Protein AF-A0AAW4MSQ4-F1 (afdb_monomer_lite)

Foldseek 3Di:
DPPPPDDDQLVRLLVVLVLLVEDCPPPHSVNSSVVCVVVVQSPVLVVCLVVFDFDCDDPRGRHGDPHYSVVSVVVVVVVVVVVVVVVVVVVVVVVD

Structure (mmCIF, N/CA/C/O backbone):
data_AF-A0AAW4MSQ4-F1
#
_entry.id   AF-A0AAW4MSQ4-F1
#
loop_
_atom_site.group_PDB
_atom_site.id
_atom_site.type_symbol
_atom_site.label_atom_id
_atom_site.label_alt_id
_atom_site.label_comp_id
_atom_site.label_asym_id
_atom_site.label_entity_id
_atom_site.label_seq_id
_atom_site.pdbx_PDB_ins_code
_atom_site.Cartn_x
_atom_site.Cartn_y
_atom_site.Cartn_z
_atom_site.occupancy
_atom_site.B_iso_or_equiv
_atom_site.auth_seq_id
_atom_site.auth_comp_id
_atom_site.auth_asym_id
_atom_site.auth_atom_id
_atom_site.pdbx_PDB_model_num
ATOM 1 N N . MET A 1 1 ? -11.356 24.070 -10.287 1.00 36.94 1 MET A N 1
ATOM 2 C CA . MET A 1 1 ? -10.682 23.918 -8.983 1.00 36.94 1 MET A CA 1
ATOM 3 C C . MET A 1 1 ? -9.611 22.861 -9.173 1.00 36.94 1 MET A C 1
ATOM 5 O O . MET A 1 1 ? -9.939 21.683 -9.263 1.00 36.94 1 MET A O 1
ATOM 9 N N . GLU A 1 2 ? -8.372 23.292 -9.404 1.00 43.69 2 GLU A N 1
ATOM 10 C CA . GLU A 1 2 ? -7.227 22.388 -9.516 1.00 43.69 2 GLU A CA 1
ATOM 11 C C . GLU A 1 2 ? -7.039 21.681 -8.172 1.00 43.69 2 GLU A C 1
ATOM 13 O O . GLU A 1 2 ? -6.922 22.318 -7.129 1.00 43.69 2 GLU A O 1
ATOM 18 N N . ASN A 1 3 ? -7.104 20.350 -8.190 1.00 48.62 3 ASN A N 1
ATOM 19 C CA . ASN A 1 3 ? -6.828 19.523 -7.023 1.00 48.62 3 ASN A CA 1
ATOM 20 C C . ASN A 1 3 ? -5.314 19.495 -6.798 1.00 48.62 3 ASN A C 1
ATOM 22 O O . ASN A 1 3 ? -4.665 18.497 -7.106 1.00 48.62 3 ASN A O 1
ATOM 26 N N . ASP A 1 4 ? -4.761 20.578 -6.263 1.00 49.41 4 ASP A N 1
ATOM 27 C CA . ASP A 1 4 ? -3.371 20.631 -5.814 1.00 49.41 4 ASP A CA 1
ATOM 28 C C . ASP A 1 4 ? -3.272 19.942 -4.444 1.00 49.41 4 ASP A C 1
ATOM 30 O O . ASP A 1 4 ? -3.072 20.555 -3.397 1.00 49.41 4 ASP A O 1
ATOM 34 N N . LYS A 1 5 ? -3.565 18.634 -4.422 1.00 53.53 5 LYS A N 1
ATOM 35 C CA . LYS A 1 5 ? -3.340 17.821 -3.227 1.00 53.53 5 LYS A CA 1
ATOM 36 C C . LYS A 1 5 ? -1.828 17.634 -3.099 1.00 53.53 5 LYS A C 1
ATOM 38 O O . LYS A 1 5 ? -1.245 17.001 -3.986 1.00 53.53 5 LYS A O 1
ATOM 43 N N . PRO A 1 6 ? -1.193 18.138 -2.027 1.00 62.81 6 PRO A N 1
ATOM 44 C CA . PRO A 1 6 ? 0.237 17.963 -1.834 1.00 62.81 6 PRO A CA 1
ATOM 45 C C . PRO A 1 6 ? 0.589 16.472 -1.849 1.00 62.81 6 PRO A C 1
ATOM 47 O O . PRO A 1 6 ? -0.172 15.625 -1.369 1.00 62.81 6 PRO A O 1
ATOM 50 N N . ARG A 1 7 ? 1.741 16.132 -2.444 1.00 70.44 7 ARG A N 1
ATOM 51 C CA . ARG A 1 7 ? 2.264 14.763 -2.386 1.00 70.44 7 ARG A CA 1
ATOM 52 C C . ARG A 1 7 ? 2.464 14.399 -0.918 1.00 70.44 7 ARG A C 1
ATOM 54 O O . ARG A 1 7 ? 3.271 15.033 -0.250 1.00 70.44 7 ARG A O 1
ATOM 61 N N . LEU A 1 8 ? 1.756 13.365 -0.467 1.00 81.19 8 LEU A N 1
ATOM 62 C CA . LEU A 1 8 ? 1.939 12.787 0.862 1.00 81.19 8 LEU A CA 1
ATOM 63 C C . LEU A 1 8 ? 3.424 12.464 1.074 1.00 81.19 8 LEU A C 1
ATOM 65 O O . LEU A 1 8 ? 4.052 11.833 0.212 1.00 81.19 8 LEU A O 1
ATOM 69 N N . SER A 1 9 ? 3.963 12.879 2.215 1.00 91.19 9 SER A N 1
ATOM 70 C CA . SER A 1 9 ? 5.257 12.437 2.737 1.00 91.19 9 SER A CA 1
ATOM 71 C C . SER A 1 9 ? 5.298 10.911 2.887 1.00 91.19 9 SER A C 1
ATOM 73 O O . SER A 1 9 ? 4.271 10.232 2.829 1.00 91.19 9 SER A O 1
ATOM 75 N N . LEU A 1 10 ? 6.491 10.338 3.066 1.00 92.12 10 LEU A N 1
ATOM 76 C CA . LEU A 1 10 ? 6.628 8.886 3.240 1.00 92.12 10 LEU A CA 1
ATOM 77 C C . LEU A 1 10 ? 5.865 8.390 4.474 1.00 92.12 10 LEU A C 1
ATOM 79 O O . LEU A 1 10 ? 5.208 7.357 4.401 1.00 92.12 10 LEU A O 1
ATOM 83 N N . ASP A 1 11 ? 5.890 9.145 5.571 1.00 94.06 11 ASP A N 1
ATOM 84 C CA . ASP A 1 11 ? 5.146 8.807 6.785 1.00 94.06 11 ASP A CA 1
ATOM 85 C C . ASP A 1 11 ? 3.633 8.839 6.553 1.00 94.06 11 ASP A C 1
ATOM 87 O O . ASP A 1 11 ? 2.931 7.893 6.907 1.00 94.06 11 ASP A O 1
ATOM 91 N N . GLU A 1 12 ? 3.126 9.866 5.867 1.00 94.62 12 GLU A N 1
ATOM 92 C CA . GLU A 1 12 ? 1.707 9.951 5.507 1.00 94.62 12 GLU A CA 1
ATOM 93 C C . GLU A 1 12 ? 1.286 8.843 4.530 1.00 94.62 12 GLU A C 1
ATOM 95 O O . GLU A 1 12 ? 0.166 8.337 4.604 1.00 94.62 12 GLU A O 1
ATOM 100 N N . GLN A 1 13 ? 2.176 8.428 3.622 1.00 94.44 13 GLN A N 1
ATOM 101 C CA . GLN A 1 13 ? 1.936 7.285 2.742 1.00 94.44 13 GLN A CA 1
ATOM 102 C C . GLN A 1 13 ? 1.801 5.992 3.547 1.00 94.44 13 GLN A C 1
ATOM 104 O O . GLN A 1 13 ? 0.838 5.256 3.331 1.00 94.44 13 GLN A O 1
ATOM 109 N N . ILE A 1 14 ? 2.718 5.721 4.479 1.00 96.00 14 ILE A N 1
ATOM 110 C CA . ILE A 1 14 ? 2.643 4.540 5.350 1.00 96.00 14 ILE A CA 1
ATOM 111 C C . ILE A 1 14 ? 1.369 4.578 6.192 1.00 96.00 14 ILE A C 1
ATOM 113 O O . ILE A 1 14 ? 0.619 3.600 6.197 1.00 96.00 14 ILE A O 1
ATOM 117 N N . GLN A 1 15 ? 1.063 5.711 6.825 1.00 96.81 15 GLN A N 1
ATOM 118 C CA . GLN A 1 15 ? -0.138 5.844 7.647 1.00 96.81 15 GLN A CA 1
ATOM 119 C C . GLN A 1 15 ? -1.411 5.609 6.828 1.00 96.81 15 GLN A C 1
ATOM 121 O O . GLN A 1 15 ? -2.260 4.813 7.220 1.00 96.81 15 GLN A O 1
ATOM 126 N N . HIS A 1 16 ? -1.505 6.185 5.628 1.00 95.56 16 HIS A N 1
ATOM 127 C CA . HIS A 1 16 ? -2.647 5.960 4.745 1.00 95.56 16 HIS A CA 1
ATOM 128 C C . HIS A 1 16 ? -2.800 4.485 4.328 1.00 95.56 16 HIS A C 1
ATOM 130 O O . HIS A 1 16 ? -3.913 4.015 4.081 1.00 95.56 16 HIS A O 1
ATOM 136 N N . LEU A 1 17 ? -1.705 3.728 4.213 1.00 96.12 17 LEU A N 1
ATOM 137 C CA . LEU A 1 17 ? -1.771 2.287 3.954 1.00 96.12 17 LEU A CA 1
ATOM 138 C C . LEU A 1 17 ? -2.300 1.528 5.178 1.00 96.12 17 LEU A C 1
ATOM 140 O O . LEU A 1 17 ? -3.190 0.688 5.018 1.00 96.12 17 LEU A O 1
ATOM 144 N N . LYS A 1 18 ? -1.835 1.878 6.380 1.00 97.44 18 LYS A N 1
ATOM 145 C CA . LYS A 1 18 ? -2.311 1.304 7.650 1.00 97.44 18 LYS A CA 1
ATOM 146 C C . LYS A 1 18 ? -3.794 1.586 7.884 1.00 97.44 18 LYS A C 1
ATOM 148 O O . LYS A 1 18 ? -4.542 0.668 8.209 1.00 97.44 18 LYS A O 1
ATOM 153 N N . ASP A 1 19 ? -4.256 2.803 7.601 1.00 96.94 19 ASP A N 1
ATOM 154 C CA . ASP A 1 19 ? -5.672 3.189 7.717 1.00 96.94 19 ASP A CA 1
ATOM 155 C C . ASP A 1 19 ? -6.581 2.361 6.792 1.00 96.94 19 ASP A C 1
ATOM 157 O O . ASP A 1 19 ? -7.763 2.154 7.069 1.00 96.94 19 ASP A O 1
ATOM 161 N N . LYS A 1 20 ? -6.029 1.845 5.687 1.00 96.75 20 LYS A N 1
ATOM 162 C CA . LYS A 1 20 ? -6.717 0.930 4.765 1.00 96.75 20 LYS A CA 1
ATOM 163 C C . LYS A 1 20 ? -6.627 -0.542 5.185 1.00 96.75 20 LYS A C 1
ATOM 165 O O . LYS A 1 20 ? -7.126 -1.385 4.443 1.00 96.75 20 LYS A O 1
ATOM 170 N N . GLY A 1 21 ? -6.026 -0.855 6.330 1.00 97.50 21 GLY A N 1
ATOM 171 C CA . GLY A 1 21 ? -5.842 -2.219 6.836 1.00 97.50 21 GLY A CA 1
ATOM 172 C C . GLY A 1 21 ? -4.692 -2.985 6.190 1.00 97.50 21 GLY A C 1
ATOM 173 O O . GLY A 1 21 ? -4.711 -4.209 6.189 1.00 97.50 21 GLY A O 1
ATOM 174 N N . ILE A 1 22 ? -3.71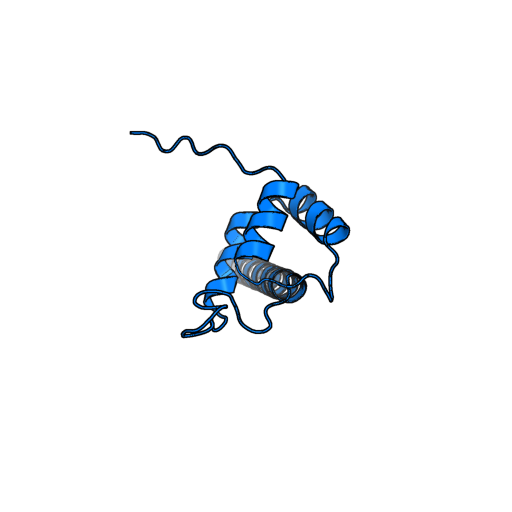6 -2.290 5.600 1.00 98.12 22 ILE A N 1
ATOM 175 C CA . ILE A 1 22 ? -2.532 -2.947 5.037 1.00 98.12 22 ILE A CA 1
ATOM 176 C C . ILE A 1 22 ? -1.532 -3.202 6.153 1.00 98.12 22 ILE A C 1
ATOM 178 O O . ILE A 1 22 ? -1.231 -2.315 6.954 1.00 98.12 22 ILE A O 1
ATOM 182 N N . LEU A 1 23 ? -1.029 -4.426 6.169 1.00 98.38 23 LEU A N 1
ATOM 183 C CA . LEU A 1 23 ? -0.138 -4.953 7.183 1.00 98.38 23 LEU A CA 1
ATOM 184 C C . LEU A 1 23 ? 1.332 -4.781 6.773 1.00 98.38 23 LEU A C 1
ATOM 186 O O . LEU A 1 23 ? 1.664 -4.715 5.586 1.00 98.38 23 LEU A O 1
ATOM 190 N N . PHE A 1 24 ? 2.199 -4.699 7.779 1.00 98.25 24 PHE A N 1
ATOM 191 C CA . PHE A 1 24 ? 3.648 -4.512 7.647 1.00 98.25 24 PHE A CA 1
ATOM 192 C C . PHE A 1 24 ? 4.403 -5.587 8.443 1.00 98.25 24 PHE A C 1
ATOM 194 O O . PHE A 1 24 ? 5.441 -5.321 9.043 1.00 98.25 24 PHE A O 1
ATOM 201 N N . ASN A 1 25 ? 3.858 -6.807 8.494 1.00 98.25 25 ASN A N 1
ATOM 202 C CA . ASN A 1 25 ? 4.436 -7.894 9.287 1.00 98.25 25 ASN A CA 1
ATOM 203 C C . ASN A 1 25 ? 5.591 -8.585 8.549 1.00 98.25 25 ASN A C 1
ATOM 205 O O . ASN A 1 25 ? 6.514 -9.086 9.183 1.00 98.25 25 ASN A O 1
ATOM 209 N N . ILE A 1 26 ? 5.540 -8.627 7.211 1.00 98.25 26 ILE A N 1
ATOM 210 C CA . ILE A 1 26 ? 6.589 -9.241 6.372 1.00 98.25 26 ILE A CA 1
ATOM 211 C C . ILE A 1 26 ? 7.664 -8.221 5.978 1.00 98.25 26 ILE A C 1
ATOM 213 O O . ILE A 1 26 ? 8.850 -8.538 5.936 1.00 98.25 26 ILE A O 1
ATOM 217 N N . MET A 1 27 ? 7.243 -6.998 5.660 1.00 97.69 27 MET A N 1
ATOM 218 C CA . MET A 1 27 ? 8.125 -5.865 5.395 1.00 97.69 27 MET A CA 1
ATOM 219 C C . MET A 1 27 ? 7.737 -4.755 6.358 1.00 97.69 27 MET A C 1
ATOM 221 O O . MET A 1 27 ? 6.621 -4.244 6.266 1.00 97.69 27 MET A O 1
ATOM 225 N N . ASP A 1 28 ? 8.652 -4.412 7.261 1.00 98.12 28 ASP A N 1
ATOM 226 C CA . ASP A 1 28 ? 8.418 -3.384 8.269 1.00 98.12 28 ASP A CA 1
ATOM 227 C C . ASP A 1 28 ? 8.264 -1.980 7.659 1.00 98.12 28 ASP A C 1
ATOM 229 O O . ASP A 1 28 ? 8.538 -1.731 6.479 1.00 98.12 28 ASP A O 1
ATOM 233 N N . GLU A 1 29 ? 7.783 -1.043 8.477 1.00 97.12 29 GLU A N 1
ATOM 234 C CA . GLU A 1 29 ? 7.494 0.323 8.040 1.00 97.12 29 GLU A CA 1
ATOM 235 C C . GLU A 1 29 ? 8.741 1.055 7.529 1.00 97.12 29 GLU A C 1
ATOM 237 O O . GLU A 1 29 ? 8.649 1.794 6.551 1.00 97.12 29 GLU A O 1
ATOM 242 N N . GLU A 1 30 ? 9.907 0.844 8.144 1.00 96.75 30 GLU A N 1
ATOM 243 C CA . GLU A 1 30 ? 11.144 1.516 7.733 1.00 96.75 30 GLU A CA 1
ATOM 244 C C . GLU A 1 30 ? 11.608 1.010 6.363 1.00 96.75 30 GLU A C 1
ATOM 246 O O . GLU A 1 30 ? 11.853 1.799 5.447 1.00 96.75 30 GLU A O 1
ATOM 251 N N . SER A 1 31 ? 11.617 -0.307 6.166 1.00 96.69 31 SER A N 1
ATOM 252 C CA . SER A 1 31 ? 11.914 -0.943 4.881 1.00 96.69 31 SER A CA 1
ATOM 253 C C . SER A 1 31 ? 10.920 -0.515 3.803 1.00 96.69 31 SER A C 1
ATOM 255 O O . SER A 1 31 ? 11.316 -0.232 2.669 1.00 96.69 31 SER A O 1
ATOM 257 N N . ALA A 1 32 ? 9.635 -0.394 4.147 1.00 95.81 32 ALA A N 1
ATOM 258 C CA . ALA A 1 32 ? 8.612 0.107 3.239 1.00 95.81 32 ALA A CA 1
ATOM 259 C C . ALA A 1 32 ? 8.845 1.577 2.848 1.00 95.81 32 ALA A C 1
ATOM 261 O O . ALA A 1 32 ? 8.731 1.917 1.666 1.00 95.81 32 ALA A O 1
ATOM 262 N N . LYS A 1 33 ? 9.237 2.451 3.787 1.00 94.69 33 LYS A N 1
ATOM 263 C CA . LYS A 1 33 ? 9.611 3.846 3.485 1.00 94.69 33 LYS A CA 1
ATOM 264 C C . LYS A 1 33 ? 10.815 3.908 2.556 1.00 94.69 33 LYS A C 1
ATOM 266 O O . LYS A 1 33 ? 10.769 4.639 1.565 1.00 94.69 33 LYS A O 1
ATOM 271 N N . GLN A 1 34 ? 11.859 3.118 2.822 1.00 94.94 34 GLN A N 1
ATOM 272 C CA . GLN A 1 34 ? 13.019 3.028 1.930 1.00 94.94 34 GLN A CA 1
ATOM 273 C C . GLN A 1 34 ? 12.592 2.550 0.537 1.00 94.94 34 GLN A C 1
ATOM 275 O O . GLN A 1 34 ? 12.957 3.162 -0.469 1.00 94.94 34 GLN A O 1
ATOM 280 N N . TYR A 1 35 ? 11.742 1.524 0.455 1.00 94.06 35 TYR A N 1
ATOM 281 C CA . TYR A 1 35 ? 11.217 1.039 -0.818 1.00 94.06 35 TYR A CA 1
ATOM 282 C C . TYR A 1 35 ? 10.478 2.142 -1.591 1.00 94.06 35 TYR A C 1
ATOM 284 O O . TYR A 1 35 ? 10.757 2.358 -2.775 1.00 94.06 35 TYR A O 1
ATOM 292 N N . LEU A 1 36 ? 9.564 2.865 -0.941 1.00 92.75 36 LEU A N 1
ATOM 293 C CA . LEU A 1 36 ? 8.794 3.946 -1.562 1.00 92.75 36 LEU A CA 1
ATOM 294 C C . LEU A 1 36 ? 9.689 5.109 -2.011 1.00 92.75 36 LEU A C 1
ATOM 296 O O . LEU A 1 36 ? 9.489 5.636 -3.110 1.00 92.75 36 LEU A O 1
ATOM 300 N N . LYS A 1 37 ? 10.710 5.449 -1.216 1.00 91.25 37 LYS A N 1
ATOM 301 C CA . LYS A 1 37 ? 11.703 6.487 -1.521 1.00 91.25 37 LYS A CA 1
ATOM 302 C C . LYS A 1 37 ? 12.479 6.191 -2.805 1.00 91.25 37 LYS A C 1
ATOM 304 O O . LYS A 1 37 ? 12.616 7.081 -3.640 1.00 91.25 37 LYS A O 1
ATOM 309 N N . TYR A 1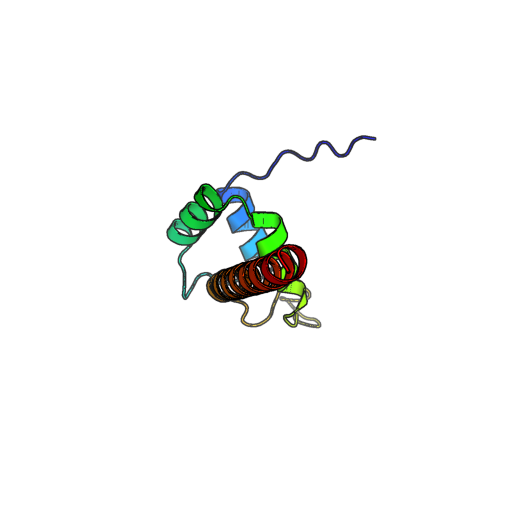 38 ? 12.972 4.962 -2.977 1.00 89.06 38 TYR A N 1
ATOM 310 C CA . TYR A 1 38 ? 13.833 4.613 -4.117 1.00 89.06 38 TYR A CA 1
ATOM 311 C C . TYR A 1 38 ? 13.067 4.202 -5.374 1.00 89.06 38 TYR A C 1
ATOM 313 O O . TYR A 1 38 ? 13.558 4.417 -6.480 1.00 89.06 38 TYR A O 1
ATOM 321 N N . ASN A 1 39 ? 11.869 3.630 -5.236 1.00 82.56 39 ASN A N 1
ATOM 322 C CA . ASN A 1 39 ? 11.121 3.124 -6.388 1.00 82.56 39 ASN A CA 1
ATOM 323 C C . ASN A 1 39 ? 10.131 4.149 -6.966 1.00 82.56 39 ASN A C 1
ATOM 325 O O . ASN A 1 39 ? 9.636 3.930 -8.067 1.00 82.56 39 ASN A O 1
ATOM 329 N N . ASN A 1 40 ? 9.840 5.254 -6.258 1.00 68.50 40 ASN A N 1
ATOM 330 C CA . ASN A 1 40 ? 8.933 6.343 -6.672 1.00 68.50 40 ASN A CA 1
ATOM 331 C C . ASN A 1 40 ? 7.623 5.846 -7.324 1.00 68.50 40 ASN A C 1
ATOM 333 O O . ASN A 1 40 ? 7.163 6.366 -8.341 1.00 68.50 40 ASN A O 1
ATOM 337 N N . ASN A 1 41 ? 7.038 4.785 -6.759 1.00 79.75 41 ASN A N 1
ATOM 338 C CA . ASN A 1 41 ? 5.982 4.019 -7.421 1.00 79.75 41 ASN A CA 1
ATOM 339 C C . ASN A 1 41 ? 4.702 3.877 -6.590 1.00 79.75 41 ASN A C 1
ATOM 341 O O . ASN A 1 41 ? 3.899 2.985 -6.860 1.00 79.75 41 ASN A O 1
ATOM 345 N N . TYR A 1 42 ? 4.495 4.736 -5.584 1.00 88.31 42 TYR A N 1
ATOM 346 C CA . TYR A 1 42 ? 3.391 4.606 -4.625 1.00 88.31 42 TYR A CA 1
ATOM 347 C C . TYR A 1 42 ? 2.029 4.406 -5.310 1.00 88.31 42 TYR A C 1
ATOM 349 O O . TYR A 1 42 ? 1.307 3.465 -4.993 1.00 88.31 42 TYR A O 1
ATOM 357 N N . TYR A 1 43 ? 1.683 5.220 -6.312 1.00 88.69 43 TYR A N 1
ATOM 358 C CA . TYR A 1 43 ? 0.384 5.122 -6.995 1.00 88.69 43 TYR A CA 1
ATOM 359 C C . TYR A 1 43 ? 0.182 3.810 -7.759 1.00 88.69 43 TYR A C 1
ATOM 361 O O . TYR A 1 43 ? -0.893 3.215 -7.706 1.00 88.69 43 TYR A O 1
ATOM 369 N N . LYS A 1 44 ? 1.213 3.323 -8.450 1.00 89.25 44 LYS A N 1
ATOM 370 C CA . LYS A 1 44 ? 1.126 2.055 -9.179 1.00 89.25 44 LYS A CA 1
ATOM 371 C C . LYS A 1 44 ? 1.124 0.874 -8.222 1.00 89.25 44 LYS A C 1
ATOM 373 O O . LYS A 1 44 ? 0.274 0.002 -8.357 1.00 89.25 44 LYS A O 1
ATOM 378 N N . LEU A 1 45 ? 2.011 0.879 -7.228 1.00 92.44 45 LEU A N 1
ATOM 379 C CA . LEU A 1 45 ? 2.063 -0.126 -6.167 1.00 92.44 45 LEU A CA 1
ATOM 380 C C . LEU A 1 45 ? 0.688 -0.277 -5.511 1.00 92.44 45 LEU A C 1
ATOM 382 O O . LEU A 1 45 ? 0.141 -1.367 -5.374 1.00 92.44 45 LEU A O 1
ATOM 386 N N . THR A 1 46 ? 0.080 0.854 -5.172 1.00 92.38 46 THR A N 1
ATOM 387 C CA . THR A 1 46 ? -1.211 0.879 -4.503 1.00 92.38 46 THR A CA 1
ATOM 388 C C . THR A 1 46 ? -2.402 0.568 -5.405 1.00 92.38 46 THR A C 1
ATOM 390 O O . THR A 1 46 ? -3.490 0.310 -4.881 1.00 92.38 46 THR A O 1
ATOM 393 N N . SER A 1 47 ? -2.232 0.553 -6.728 1.00 93.75 47 SER A N 1
ATOM 394 C CA . SER A 1 47 ? -3.289 0.144 -7.657 1.00 93.75 47 SER A CA 1
ATOM 395 C C . SER A 1 47 ? -3.603 -1.354 -7.561 1.00 93.75 47 SER A C 1
ATOM 397 O O . SER A 1 47 ? -4.768 -1.730 -7.690 1.00 93.75 47 SER A O 1
ATOM 399 N N . PHE A 1 48 ? -2.610 -2.189 -7.219 1.00 94.69 48 PHE A N 1
ATOM 400 C CA . PHE A 1 48 ? -2.773 -3.643 -7.065 1.00 94.69 48 PHE A CA 1
ATOM 401 C C . PHE A 1 48 ? -3.630 -4.045 -5.868 1.00 94.69 48 PHE A C 1
ATOM 403 O O . PHE A 1 48 ? -4.140 -5.159 -5.827 1.00 94.69 48 PHE A O 1
ATOM 410 N N . ARG A 1 49 ? -3.857 -3.129 -4.920 1.00 95.81 49 ARG A N 1
ATOM 411 C CA . ARG A 1 49 ? -4.741 -3.371 -3.773 1.00 95.81 49 ARG A CA 1
ATOM 412 C C . ARG A 1 49 ? -6.164 -3.736 -4.197 1.00 95.81 49 ARG A C 1
ATOM 414 O O . ARG A 1 49 ? -6.835 -4.466 -3.488 1.00 95.81 49 ARG A O 1
ATOM 421 N N . LYS A 1 50 ? -6.613 -3.270 -5.371 1.00 93.94 50 LYS A N 1
ATOM 422 C CA . LYS A 1 50 ? -7.936 -3.596 -5.934 1.00 93.94 50 LYS A CA 1
ATOM 423 C C . LYS A 1 50 ? -8.142 -5.092 -6.204 1.00 93.94 50 LYS A C 1
ATOM 425 O O . LYS A 1 50 ? -9.279 -5.496 -6.394 1.00 93.94 50 LYS A O 1
ATOM 430 N N . ASN A 1 51 ? -7.066 -5.879 -6.221 1.00 94.12 51 ASN A N 1
ATOM 431 C CA . ASN A 1 51 ? -7.107 -7.326 -6.430 1.00 94.12 51 ASN A CA 1
ATOM 432 C C . ASN A 1 51 ? -7.341 -8.114 -5.130 1.00 94.12 51 ASN A C 1
ATOM 434 O O . ASN A 1 51 ? -7.290 -9.338 -5.159 1.00 94.12 51 ASN A O 1
ATOM 438 N N . TYR A 1 52 ? -7.534 -7.427 -4.003 1.00 96.62 52 TYR A N 1
ATOM 439 C CA . TYR A 1 52 ? -7.716 -8.034 -2.690 1.00 96.62 52 TYR A CA 1
ATOM 440 C C . TYR A 1 52 ? -9.075 -7.668 -2.112 1.00 96.62 52 TYR A C 1
ATOM 442 O O . TYR A 1 52 ? -9.553 -6.537 -2.268 1.00 96.62 52 TYR A O 1
ATOM 450 N N . ASP A 1 53 ? -9.654 -8.624 -1.395 1.00 97.88 53 ASP A N 1
ATOM 451 C CA . ASP A 1 53 ? -10.938 -8.458 -0.737 1.00 97.88 53 ASP A CA 1
ATOM 452 C C . ASP A 1 53 ? -10.858 -7.479 0.437 1.00 97.88 53 ASP A C 1
ATOM 454 O O . ASP A 1 53 ? -9.807 -7.228 1.042 1.00 97.88 53 ASP A O 1
ATOM 458 N N . LYS A 1 54 ? -12.018 -6.916 0.760 1.00 98.19 54 LYS A N 1
ATOM 459 C CA . LYS A 1 54 ? -12.217 -6.017 1.893 1.00 98.19 54 LYS A CA 1
ATOM 460 C C . LYS A 1 54 ? -13.285 -6.569 2.811 1.00 98.19 54 LYS A C 1
ATOM 462 O O . LYS A 1 54 ? -14.179 -7.283 2.361 1.00 98.19 54 LYS A O 1
ATOM 467 N N . HIS A 1 55 ? -13.225 -6.186 4.080 1.00 97.50 55 HIS A N 1
ATOM 468 C CA . HIS A 1 55 ? -14.287 -6.517 5.019 1.00 97.50 55 HIS A CA 1
ATOM 469 C C . HIS A 1 55 ? -15.617 -5.902 4.547 1.00 97.50 55 HIS A C 1
ATOM 471 O O . HIS A 1 55 ? -15.666 -4.686 4.323 1.00 97.50 55 HIS A O 1
ATOM 477 N N . PRO A 1 56 ? -16.685 -6.711 4.409 1.00 96.38 56 PRO A N 1
ATOM 478 C CA . PRO A 1 56 ? -17.979 -6.246 3.912 1.00 96.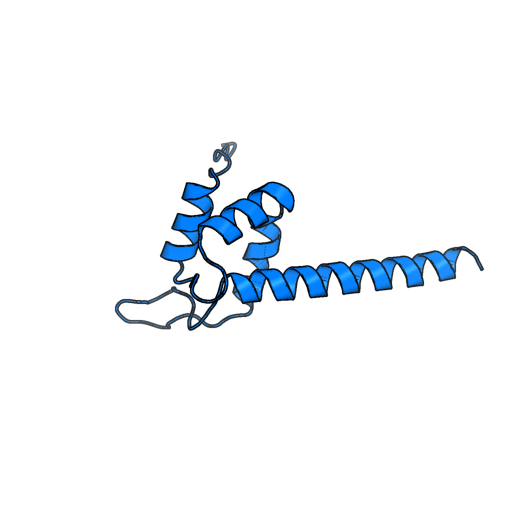38 56 PRO A CA 1
ATOM 479 C C . PRO A 1 56 ? -18.803 -5.481 4.961 1.00 96.38 56 PRO A C 1
ATOM 481 O O . PRO A 1 56 ? -19.833 -4.920 4.614 1.00 96.38 56 PRO A O 1
ATOM 484 N N . GLY A 1 57 ? -18.383 -5.477 6.230 1.00 94.69 57 GLY A N 1
ATOM 485 C CA . GLY A 1 57 ? -19.079 -4.805 7.326 1.00 94.69 57 GLY A CA 1
ATOM 486 C C . GLY A 1 57 ? -18.343 -4.948 8.661 1.00 94.69 57 GLY A C 1
ATOM 487 O O . GLY A 1 57 ? -17.300 -5.605 8.743 1.00 94.69 57 GLY A O 1
ATOM 488 N N . GLY A 1 58 ? -18.909 -4.347 9.709 1.00 95.56 58 GLY A N 1
ATOM 489 C CA . GLY A 1 58 ? -18.363 -4.368 11.069 1.00 95.56 58 GLY A CA 1
ATOM 490 C C . GLY A 1 58 ? -17.280 -3.314 11.309 1.00 95.56 58 GLY A C 1
ATOM 491 O O . GLY A 1 58 ? -17.089 -2.399 10.514 1.00 95.56 58 GLY A O 1
ATOM 492 N N . GLU A 1 59 ? -16.536 -3.448 12.408 1.00 94.44 59 GLU A N 1
ATOM 493 C CA . GLU A 1 59 ? -15.521 -2.464 12.836 1.00 94.44 59 GLU A CA 1
ATOM 494 C C . GLU A 1 59 ? -14.382 -2.232 11.821 1.00 94.44 59 GLU A C 1
ATOM 496 O O . GLU A 1 59 ? -13.696 -1.210 11.859 1.00 94.44 59 GLU A O 1
ATOM 501 N N . ASN A 1 60 ? -14.183 -3.175 10.895 1.00 95.12 60 ASN A N 1
ATOM 502 C CA . ASN A 1 60 ? -13.145 -3.125 9.867 1.00 95.12 60 ASN A CA 1
ATOM 503 C C . ASN A 1 60 ? -13.692 -2.882 8.456 1.00 95.12 60 ASN A C 1
ATOM 505 O O . ASN A 1 60 ? -12.935 -3.024 7.494 1.00 95.12 60 ASN A O 1
ATOM 509 N N . GLU A 1 61 ? -14.969 -2.515 8.311 1.00 97.12 61 GLU A N 1
ATOM 510 C CA . GLU A 1 61 ? -15.605 -2.275 7.013 1.00 97.12 61 GLU A CA 1
ATOM 511 C C . GLU A 1 61 ? -14.735 -1.412 6.081 1.00 97.12 61 GLU A C 1
ATOM 513 O O . GLU A 1 61 ? -14.210 -0.358 6.449 1.00 97.12 61 GLU A O 1
ATOM 518 N N . GLY A 1 62 ? -14.540 -1.890 4.849 1.00 96.31 62 GLY A N 1
ATOM 519 C CA . GLY A 1 62 ? -13.771 -1.182 3.823 1.00 96.31 62 GLY A CA 1
ATOM 520 C C . GLY A 1 62 ? -12.241 -1.272 3.943 1.00 96.31 62 GLY A C 1
ATOM 521 O O . GLY A 1 62 ? -11.549 -0.812 3.021 1.00 96.31 62 GLY A O 1
ATOM 522 N N . LYS A 1 63 ? -11.702 -1.887 5.004 1.00 97.88 63 LYS A N 1
ATOM 523 C CA . LYS A 1 63 ? -10.278 -2.248 5.119 1.00 97.88 63 LYS A CA 1
ATOM 524 C C . LYS A 1 63 ? -9.978 -3.554 4.383 1.00 97.88 63 LYS A C 1
ATOM 526 O O . LYS A 1 63 ? -10.848 -4.415 4.261 1.00 97.88 63 LYS A O 1
ATOM 531 N N . TYR A 1 64 ? -8.754 -3.688 3.879 1.00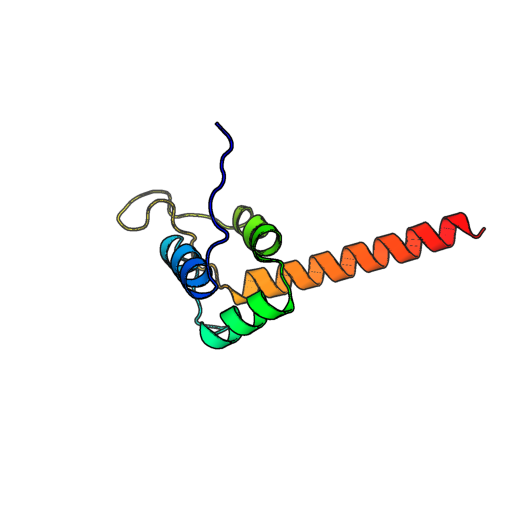 98.19 64 TYR A N 1
ATOM 532 C CA . TYR A 1 64 ? -8.299 -4.897 3.192 1.00 98.19 64 TYR A CA 1
ATOM 533 C C . TYR A 1 64 ? -8.123 -6.066 4.163 1.00 98.19 64 TYR A C 1
ATOM 535 O O . TYR A 1 64 ? -7.662 -5.879 5.286 1.00 98.19 64 TYR A O 1
ATOM 543 N N . ILE A 1 65 ? -8.471 -7.267 3.703 1.00 97.94 65 ILE A N 1
ATOM 544 C CA . ILE A 1 65 ? -8.330 -8.507 4.470 1.00 97.94 65 ILE A CA 1
ATOM 545 C C . ILE A 1 65 ? -6.958 -9.118 4.167 1.00 97.94 65 ILE A C 1
ATOM 547 O O . ILE A 1 65 ? -6.653 -9.388 3.007 1.00 97.94 65 ILE A O 1
ATOM 551 N N . ASN A 1 66 ? -6.146 -9.362 5.203 1.00 96.50 66 ASN A N 1
ATOM 552 C CA . ASN A 1 66 ? -4.859 -10.079 5.125 1.00 96.50 66 ASN A CA 1
ATOM 553 C C . ASN A 1 66 ? -3.898 -9.574 4.028 1.00 96.50 66 ASN A C 1
ATOM 555 O O . ASN A 1 66 ? -3.145 -10.349 3.435 1.00 96.50 66 ASN A O 1
ATOM 559 N N . LEU A 1 67 ? -3.924 -8.271 3.741 1.00 97.94 67 LEU A N 1
ATOM 560 C CA . LEU A 1 67 ? -3.086 -7.668 2.712 1.00 97.94 67 LEU A CA 1
ATOM 561 C C . LEU A 1 67 ? -1.797 -7.109 3.318 1.00 97.94 67 LEU A C 1
ATOM 563 O O . LEU A 1 67 ? -1.820 -6.079 3.985 1.00 97.94 67 LEU A O 1
ATOM 567 N N . GLU A 1 68 ? -0.669 -7.748 3.023 1.00 98.31 68 GLU A N 1
ATOM 568 C CA . GLU A 1 68 ? 0.668 -7.281 3.408 1.00 98.31 68 GLU A CA 1
ATOM 569 C C . GLU A 1 68 ? 1.251 -6.314 2.367 1.00 98.31 68 GLU A C 1
ATOM 571 O O . GLU A 1 68 ? 1.122 -6.518 1.154 1.00 98.31 68 GLU A O 1
ATOM 576 N N . PHE A 1 69 ? 1.979 -5.289 2.821 1.00 97.81 69 PHE A N 1
ATOM 577 C CA . PHE A 1 69 ? 2.719 -4.383 1.937 1.00 97.81 69 PHE A CA 1
ATOM 578 C C . PHE A 1 69 ? 3.711 -5.142 1.041 1.00 97.81 69 PHE A C 1
ATOM 580 O O . PHE A 1 69 ? 3.836 -4.841 -0.148 1.00 97.81 69 PHE A O 1
ATOM 587 N N . ALA A 1 70 ? 4.350 -6.182 1.584 1.00 97.69 70 ALA A N 1
ATOM 588 C CA . ALA A 1 70 ? 5.271 -7.046 0.850 1.00 97.69 70 ALA A CA 1
ATOM 589 C C . ALA A 1 70 ? 4.623 -7.702 -0.385 1.00 97.69 70 ALA A C 1
ATOM 591 O O . ALA A 1 70 ? 5.274 -7.820 -1.423 1.00 97.69 70 ALA A O 1
ATOM 592 N N . TYR A 1 71 ? 3.335 -8.058 -0.325 1.00 97.56 71 TYR A N 1
ATOM 593 C CA . TYR A 1 71 ? 2.630 -8.652 -1.468 1.00 97.56 71 TYR A CA 1
ATOM 594 C C . TYR A 1 71 ? 2.431 -7.643 -2.597 1.00 97.56 71 TYR A C 1
ATOM 596 O O . TYR A 1 71 ? 2.568 -7.977 -3.774 1.00 97.56 71 TYR A O 1
ATOM 604 N N . LEU A 1 72 ? 2.153 -6.382 -2.257 1.00 96.62 72 LEU A N 1
ATOM 605 C CA . LEU A 1 72 ? 2.062 -5.315 -3.253 1.00 96.62 72 LEU A CA 1
ATOM 606 C C . LEU A 1 72 ? 3.411 -5.102 -3.942 1.00 96.62 72 LEU A C 1
ATOM 608 O O . LEU A 1 72 ? 3.457 -4.936 -5.164 1.00 96.62 72 LEU A O 1
ATOM 612 N N . VAL A 1 73 ? 4.500 -5.130 -3.168 1.00 96.06 73 VAL A N 1
ATOM 613 C CA . VAL A 1 73 ? 5.864 -5.015 -3.696 1.00 96.06 73 VAL A CA 1
ATOM 614 C C . VAL A 1 73 ? 6.148 -6.149 -4.674 1.00 96.06 73 VAL A C 1
ATOM 616 O O . VAL A 1 73 ? 6.541 -5.872 -5.809 1.00 96.06 73 VAL A O 1
ATOM 619 N N . ASP A 1 74 ? 5.881 -7.394 -4.286 1.00 95.81 74 ASP A N 1
ATOM 620 C CA . ASP A 1 74 ? 6.151 -8.564 -5.122 1.00 95.81 74 ASP A CA 1
ATOM 621 C C . ASP A 1 74 ? 5.368 -8.525 -6.445 1.00 95.81 74 ASP A C 1
ATOM 623 O O . ASP A 1 74 ? 5.952 -8.590 -7.533 1.00 95.81 74 ASP A O 1
ATOM 627 N N . VAL A 1 75 ? 4.059 -8.252 -6.384 1.00 94.75 75 VAL A N 1
ATOM 628 C CA . VAL A 1 75 ? 3.220 -8.100 -7.586 1.00 94.75 75 VAL A CA 1
ATOM 629 C C . VAL A 1 75 ? 3.740 -6.979 -8.491 1.00 94.75 75 VAL A C 1
ATOM 631 O O . VAL A 1 75 ? 3.794 -7.146 -9.712 1.00 94.75 75 VAL A O 1
ATOM 634 N N . SER A 1 76 ? 4.183 -5.852 -7.925 1.00 93.12 76 SER A N 1
ATOM 635 C CA . SER A 1 76 ? 4.723 -4.741 -8.719 1.00 93.12 76 SER A CA 1
ATOM 636 C C . SER A 1 76 ? 6.025 -5.104 -9.449 1.00 93.12 76 SER A C 1
ATOM 638 O O . SER A 1 76 ? 6.243 -4.657 -10.582 1.00 93.12 76 SER A O 1
ATOM 640 N N . ILE A 1 77 ? 6.865 -5.949 -8.840 1.00 93.38 77 ILE A N 1
ATOM 641 C CA . ILE A 1 77 ? 8.107 -6.456 -9.436 1.00 93.38 77 ILE A CA 1
ATOM 642 C C . ILE A 1 77 ? 7.784 -7.444 -10.557 1.00 93.38 77 ILE A C 1
ATOM 644 O O . ILE A 1 77 ? 8.368 -7.346 -11.642 1.00 93.38 77 ILE A O 1
ATOM 648 N N . ILE A 1 78 ? 6.839 -8.361 -10.335 1.00 95.19 78 ILE A N 1
ATOM 649 C CA . ILE A 1 78 ? 6.370 -9.309 -11.357 1.00 95.19 78 ILE A CA 1
ATOM 650 C C . ILE A 1 78 ? 5.835 -8.548 -12.576 1.00 95.19 78 ILE A C 1
ATOM 652 O O . ILE A 1 78 ? 6.258 -8.794 -13.706 1.00 95.19 78 ILE A O 1
ATOM 656 N N . ASP A 1 79 ? 4.971 -7.563 -12.349 1.00 92.88 79 ASP A N 1
ATOM 657 C CA . ASP A 1 79 ? 4.376 -6.722 -13.386 1.00 92.88 79 ASP A CA 1
ATOM 658 C C . ASP A 1 79 ? 5.431 -5.875 -14.135 1.00 92.88 79 ASP A C 1
ATOM 660 O O . ASP A 1 79 ? 5.367 -5.689 -15.355 1.00 92.88 79 ASP A O 1
ATOM 664 N N . MET A 1 80 ? 6.464 -5.369 -13.451 1.00 92.38 80 MET A N 1
ATOM 665 C CA . MET A 1 80 ? 7.615 -4.724 -14.102 1.00 92.38 80 MET A CA 1
ATOM 666 C C . MET A 1 80 ? 8.368 -5.697 -15.015 1.00 92.38 80 MET A C 1
ATOM 668 O O . MET A 1 80 ? 8.603 -5.380 -16.185 1.00 92.38 80 MET A O 1
ATOM 672 N N . ARG A 1 81 ? 8.725 -6.877 -14.500 1.00 94.88 81 ARG A N 1
ATOM 673 C CA . ARG A 1 81 ? 9.468 -7.900 -15.248 1.00 94.88 81 ARG A CA 1
ATOM 674 C C . ARG A 1 81 ? 8.687 -8.363 -16.472 1.00 94.88 81 ARG A C 1
ATOM 676 O O . ARG A 1 81 ? 9.263 -8.460 -17.553 1.00 94.88 81 ARG A O 1
ATOM 683 N N . LEU A 1 82 ? 7.381 -8.583 -16.337 1.00 95.19 82 LEU A N 1
ATOM 684 C CA . LEU A 1 82 ? 6.531 -9.006 -17.446 1.00 95.19 82 LEU A CA 1
ATOM 685 C C . LEU A 1 82 ? 6.495 -7.958 -18.566 1.00 95.19 82 LEU A C 1
ATOM 687 O O . LEU A 1 82 ? 6.728 -8.299 -19.727 1.00 95.19 82 LEU A O 1
ATOM 691 N N . ARG A 1 83 ? 6.289 -6.677 -18.231 1.00 93.75 83 ARG A N 1
ATOM 692 C CA . ARG A 1 83 ? 6.320 -5.595 -19.229 1.00 93.75 83 ARG A CA 1
ATOM 693 C C . ARG A 1 83 ? 7.673 -5.459 -19.908 1.00 93.75 83 ARG A C 1
ATOM 695 O O . ARG A 1 83 ? 7.726 -5.255 -21.117 1.00 93.75 83 ARG A O 1
ATOM 702 N N . TYR A 1 84 ? 8.762 -5.601 -19.155 1.00 94.44 84 TYR A N 1
ATOM 703 C CA . TYR A 1 84 ? 10.103 -5.561 -19.729 1.00 94.44 84 TYR A CA 1
ATOM 704 C C . TYR A 1 84 ? 10.296 -6.684 -20.762 1.00 94.44 84 TYR A C 1
ATOM 706 O O . TYR A 1 84 ? 10.743 -6.438 -21.881 1.00 94.44 84 TYR A O 1
ATOM 714 N N . ARG A 1 85 ? 9.845 -7.905 -20.449 1.00 94.00 85 ARG A N 1
ATOM 715 C CA . ARG A 1 85 ? 9.885 -9.044 -21.383 1.00 94.00 85 ARG A CA 1
ATOM 716 C C . ARG A 1 85 ? 9.016 -8.813 -22.623 1.00 94.00 85 ARG A C 1
ATOM 718 O O . ARG A 1 85 ? 9.457 -9.095 -23.735 1.00 94.00 85 ARG A O 1
ATOM 725 N N . GLN A 1 86 ? 7.807 -8.276 -22.463 1.00 93.69 86 GLN A N 1
ATOM 726 C CA . GLN A 1 86 ? 6.931 -7.914 -23.588 1.00 93.69 86 GLN A CA 1
ATOM 727 C C . GLN A 1 86 ? 7.562 -6.851 -24.494 1.00 93.69 86 GLN A C 1
ATOM 729 O O . GLN A 1 86 ? 7.492 -6.958 -25.724 1.00 93.69 86 GLN A O 1
ATOM 734 N N . TYR A 1 87 ? 8.219 -5.858 -23.896 1.00 93.62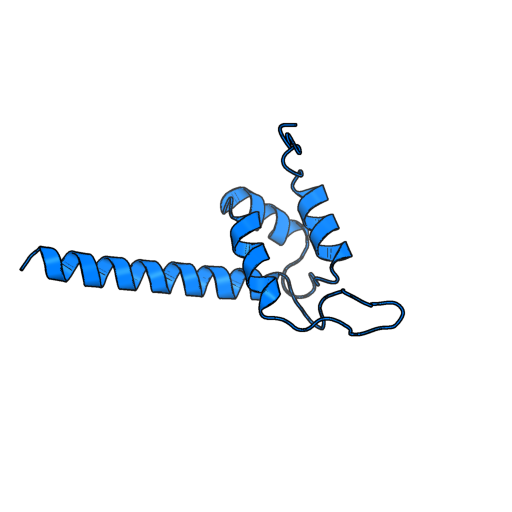 87 TYR A N 1
ATOM 735 C CA . TYR A 1 87 ? 8.938 -4.821 -24.623 1.00 93.62 87 TYR A CA 1
ATOM 736 C C . TYR A 1 87 ? 10.097 -5.408 -25.441 1.00 93.62 87 TYR A C 1
ATOM 738 O O . TYR A 1 87 ? 10.194 -5.145 -26.641 1.00 93.62 87 TYR A O 1
ATOM 746 N N . GLU A 1 88 ? 10.926 -6.272 -24.844 1.00 93.19 88 GLU A N 1
ATOM 747 C CA . GLU A 1 88 ? 12.013 -6.955 -25.560 1.00 93.19 88 GLU A CA 1
ATOM 748 C C . GLU A 1 88 ? 11.501 -7.790 -26.741 1.00 93.19 88 GLU A C 1
ATOM 750 O O . GLU A 1 88 ? 12.072 -7.738 -27.834 1.00 93.19 88 GLU A O 1
ATOM 755 N N . MET A 1 89 ? 10.409 -8.538 -26.553 1.00 90.19 89 MET A N 1
ATOM 756 C CA . MET A 1 89 ? 9.805 -9.339 -27.622 1.00 90.19 89 MET A CA 1
ATOM 757 C C . MET A 1 89 ? 9.277 -8.466 -28.765 1.00 90.19 89 MET A C 1
ATOM 759 O O . MET A 1 89 ? 9.509 -8.779 -29.933 1.00 90.19 89 MET A O 1
ATOM 763 N N . THR A 1 90 ? 8.614 -7.355 -28.445 1.00 89.94 90 THR A N 1
ATOM 764 C CA . THR A 1 90 ? 8.086 -6.417 -29.448 1.00 89.94 90 THR A CA 1
ATOM 765 C C . THR A 1 90 ? 9.216 -5.751 -30.232 1.00 89.94 90 THR A C 1
ATOM 767 O O . THR A 1 90 ? 9.177 -5.702 -31.461 1.00 89.94 90 THR A O 1
ATOM 770 N N . ARG A 1 91 ? 10.287 -5.329 -29.550 1.00 85.75 91 ARG A N 1
ATOM 771 C CA . ARG A 1 91 ? 11.458 -4.712 -30.188 1.00 85.75 91 ARG A CA 1
ATOM 772 C C . ARG A 1 91 ? 12.219 -5.679 -31.105 1.00 85.75 91 ARG A C 1
ATOM 774 O O . ARG A 1 91 ? 12.788 -5.247 -32.103 1.00 85.75 91 ARG A O 1
ATOM 781 N N . ARG A 1 92 ? 12.223 -6.984 -30.808 1.00 74.12 92 ARG A N 1
ATOM 782 C CA . ARG A 1 92 ? 12.810 -8.016 -31.688 1.00 74.12 92 ARG A CA 1
ATOM 783 C C . ARG A 1 92 ? 12.019 -8.218 -32.983 1.00 74.12 92 ARG A C 1
ATOM 785 O O . ARG A 1 92 ? 12.630 -8.545 -33.993 1.00 74.12 92 ARG A O 1
ATOM 792 N N . LYS A 1 93 ? 10.698 -8.007 -32.970 1.00 67.94 93 LYS A N 1
ATOM 793 C CA . LYS A 1 93 ? 9.847 -8.114 -34.170 1.00 67.94 93 LYS A CA 1
ATOM 794 C C . LYS A 1 93 ? 10.012 -6.944 -35.142 1.00 67.94 93 LYS A C 1
ATOM 796 O O . LYS A 1 93 ? 9.805 -7.144 -36.321 1.00 67.94 93 LYS A O 1
ATOM 801 N N . GLN A 1 94 ? 10.397 -5.759 -34.662 1.00 60.62 94 GLN A N 1
ATOM 802 C CA . GLN A 1 94 ? 10.603 -4.566 -35.503 1.00 60.62 94 GLN A CA 1
ATOM 803 C C . GLN A 1 94 ? 11.993 -4.501 -36.165 1.00 60.62 94 GLN A C 1
ATOM 805 O O . GLN A 1 94 ? 12.244 -3.625 -36.982 1.00 60.62 94 GLN A O 1
ATOM 810 N N . LYS A 1 95 ? 12.921 -5.385 -35.774 1.00 58.97 95 LYS A N 1
ATOM 811 C CA . LYS A 1 95 ? 14.277 -5.484 -36.347 1.00 58.97 95 LYS A CA 1
ATOM 812 C C . LYS A 1 95 ? 14.420 -6.607 -37.386 1.00 58.97 95 LYS A C 1
ATOM 814 O O . LYS A 1 95 ? 15.536 -6.876 -37.822 1.00 58.97 95 LYS A O 1
ATOM 819 N N . LYS A 1 96 ? 13.326 -7.291 -37.710 1.00 50.22 96 LYS A N 1
ATOM 820 C CA . LYS A 1 96 ? 13.214 -8.267 -38.795 1.00 50.22 96 LYS A CA 1
ATOM 821 C C . LYS A 1 96 ? 12.246 -7.709 -39.822 1.00 50.22 96 LYS A C 1
ATOM 823 O O . LYS A 1 96 ? 12.475 -7.994 -41.010 1.00 50.22 96 LYS A O 1
#

Sequence (96 aa):
MENDKPRLSLDEQIQHLKDKGILFNIMDEESAKQYLKYNNNYYKLTSFRKNYDKHPGGENEGKYINLEFAYLVDVSIIDMRLRYRQYEMTRRKQKK

Secondary structure (DSSP, 8-state):
----PPPPPHHHHHHHHHHTT-B-SSS-HHHHHHHHHHH--HHHHHHGGGGS-B--SSTTTTSBSS-BHHHHHHHHHHHHHHHHHHHHHHHHHTT-

Organism: NCBI:txid100886

Radius of gyration: 16.68 Å; chains: 1; bounding box: 33×34×52 Å

pLDDT: mean 89.49, std 13.77, range [36.94, 98.38]

=== Feature glossary ===
Legend for the data blocks above and below:

— What the protein is —

The amino-acid sequence is the protein's primary structure: the linear order of residues from the N-terminus to the C-terminus, written in one-letter code. Everything else here — the 3D coordinates, the secondary structure, the domain annotations — is ultimately a consequence of this string.

Database cross-references. InterPro integrates a dozen domain/family signature databases into unified entries with residue-range hits. GO terms attach function/process/location labels with evidence codes. CATH codes position the fold in a four-level structural taxonomy. Organism is the NCBI-taxonomy species name.

— Where its atoms are —

The mmCIF block holds the 3D Cartesian coordinates of each backbone atom (N, Cα, C, O) in ångströms. mmCIF is the PDB's canonical archive format — a tagged-loop text representation of the atomic model.

The six renders are orthographic views along the three Cartesian axes in both directions. Representation (cartoon, sticks, or surface) and color scheme (sequence-rainbow or by-chain) vary across proteins so the training set covers all the common visualization conventions.

— Local backbone conformation —

Secondary structure is the local, repeating backbone conformation. DSSP classifies it into eight states by reading the hydrogen-bond network: three helix types (H, G, I), two β types (E, B), two non-regular types (T, S), and unstructured coil (-).

SS3 is a coarse helix/strand/coil call (letters a/b/c) made by the P-SEA algorithm from inter-Cα distances and dihedrals. It is less detailed than DSSP but needs only Cα positions.

Backbone dihedral angles. Every residue except chain termini has a φ (preceding-C → N → Cα → C) and a ψ (N → Cα → C → next-N). They are reported in degrees following the IUPAC sign convention. Secondary structure is essentially a statement about which (φ, ψ) basin each residue occupies.

— Global shape and packing —

The geometric summary reports three shape descriptors. Rg (radius of gyration) measures how spread out the Cα atoms are about their centre of mass; compact globular proteins have small Rg, elongated or unfolded ones large. Cα contacts (<8 Å, |i−j|>4) count long-range residue pairs in spatial proximity — high for tightly packed folds, near zero for rods or random coil. The bounding-box extents give the protein's footprint along x, y, z in Å.

Solvent accessibility: the surface area of each residue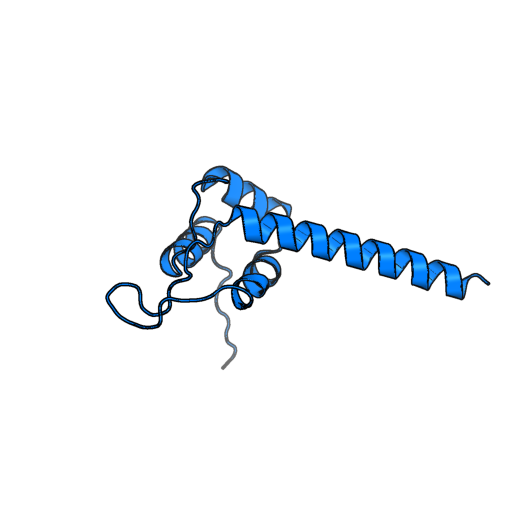 that a 1.4 Å water probe can touch, in Å². When only backbone atoms are present the absolute values are lower than full-atom SASA (side chains contribute most of the area) and are flagged as backbone-only.

Plot images: a contact map (which residues are close in 3D, as an N×N binary image), a Ramachandran scatter (backbone torsion angles, revealing secondary-structure composition at a glance), and — for AlphaFold structures — a PAE heatmap (pairwise prediction confidence).

— Structural neighborhood —

Foldseek's 3Di representation compresses backbone geometry into a per-residue letter drawn from a learned twenty-state alphabet. It captures the tertiary interaction pattern around each residue — which residues are packed against it in space, regardless of where they are in sequence.

Structural nearest neighbors (via Foldseek easy-search vs the PDB). Reported per hit: target PDB id, E-value, and alignment TM-score. A TM-score above ~0.5 is the conventional threshold for 'same fold'.

— Confidence and disorder —

pLDDT (predicted Local Distance Difference Test) is AlphaFold's per-residue confidence score, ranging from 0 to 100. Values above 90 indicate high confidence (typically well-packed cores); 70–90 is confident; 50–70 low confidence; below 50 usually means the region is disordered or the prediction is unreliable there. AlphaFold stores pLDDT in the mmCIF B-factor column.

For experimental (PDB) structures, the B-factor (temperature factor) quantifies the positional spread of each atom in the crystal — a combination of thermal vibration and static disorder — in units of Å². High B-factors mark flexible loops or poorly resolved regions; low B-factors mark the rigid, well-ordered core.

Predicted Aligned Error (PAE) is an AlphaFold confidence matrix: entry (i, j) is the expected error in the position of residue j, in ångströms, when the prediction is superimposed on the true structure at residue i. Low PAE within a block of residues means that block is internally rigid and well-predicted; high PAE between two blocks means their relative placement is uncertain even if each block individually is confident.